Protein AF-A0A4R6ZE80-F1 (afdb_monomer_lite)

InterPro domains:
  IPR015813 Pyruvate/Phosphoenolpyruvate kinase-like domain superfamily [SSF51621] (4-37)
  IPR040442 Pyruvate kinase-like domain superfamily [G3DSA:3.20.20.60] (11-37)

pLDDT: mean 89.38, std 12.95, range [54.59, 98.25]

Secondary structure (DSSP, 8-state):
-----SSPPP--SPP-----TTT-STTHHHHHHHTT-

Structure (mmCIF, N/CA/C/O backbone):
data_AF-A0A4R6ZE80-F1
#
_entry.id   AF-A0A4R6ZE80-F1
#
loop_
_atom_site.group_PDB
_atom_site.id
_atom_site.type_symbol
_atom_site.label_atom_id
_atom_site.label_alt_id
_atom_site.label_comp_id
_atom_site.label_asym_id
_atom_site.label_entity_id
_atom_site.label_seq_id
_atom_site.pdbx_PDB_ins_code
_atom_site.Cartn_x
_atom_site.Cartn_y
_atom_site.Cartn_z
_atom_site.occupancy
_atom_site.B_iso_or_equiv
_atom_site.auth_seq_id
_atom_site.auth_comp_id
_atom_site.auth_asym_id
_atom_site.auth_atom_id
_atom_site.pdbx_PDB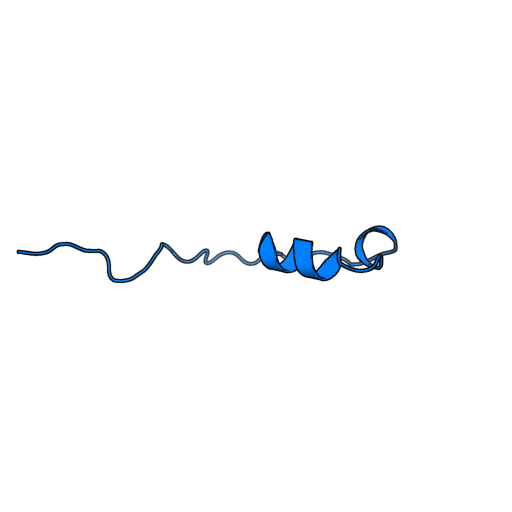_model_num
ATOM 1 N N . MET A 1 1 ? -30.559 -26.006 16.919 1.00 54.59 1 MET A N 1
ATOM 2 C CA . MET A 1 1 ? -30.274 -24.556 16.988 1.00 54.59 1 MET A CA 1
ATOM 3 C C . MET A 1 1 ? -28.947 -24.328 16.282 1.00 54.59 1 MET A C 1
ATOM 5 O O . MET A 1 1 ? -27.933 -24.762 16.806 1.00 54.59 1 MET A O 1
ATOM 9 N N . SER A 1 2 ? -28.955 -23.788 15.059 1.00 55.75 2 SER A N 1
ATOM 10 C CA . SER A 1 2 ? -27.728 -23.596 14.268 1.00 55.75 2 SER A CA 1
ATOM 11 C C . SER A 1 2 ? -27.142 -22.218 14.560 1.00 55.75 2 SER A C 1
ATOM 13 O O . SER A 1 2 ? -27.758 -21.211 14.225 1.00 55.75 2 SER A O 1
ATOM 15 N N . THR A 1 3 ? -25.982 -22.164 15.210 1.00 68.75 3 THR A N 1
ATOM 16 C CA . THR A 1 3 ? -25.257 -20.928 15.556 1.00 68.75 3 THR A CA 1
ATOM 17 C C . THR A 1 3 ? -24.131 -20.666 14.561 1.00 68.75 3 THR A C 1
ATOM 19 O O . THR A 1 3 ? -22.969 -20.527 14.937 1.00 68.75 3 THR A O 1
ATOM 22 N N . THR A 1 4 ? -24.451 -20.647 13.270 1.00 67.06 4 THR A N 1
ATOM 23 C CA . THR A 1 4 ? -23.478 -20.254 12.248 1.00 67.06 4 THR A CA 1
ATOM 24 C C . THR A 1 4 ? -23.416 -18.726 12.233 1.00 67.06 4 THR A C 1
ATOM 26 O O . THR A 1 4 ? -24.448 -18.099 11.980 1.00 67.06 4 THR A O 1
ATOM 29 N N . PRO A 1 5 ? -22.270 -18.087 12.531 1.00 66.12 5 PRO A N 1
ATOM 30 C CA . PRO A 1 5 ? -22.180 -16.640 12.421 1.00 66.12 5 PRO A CA 1
ATOM 31 C C . PRO A 1 5 ? -22.361 -16.255 10.947 1.00 66.12 5 PRO A C 1
ATOM 33 O O . PRO A 1 5 ? -21.681 -16.779 10.070 1.00 66.12 5 PRO A O 1
ATOM 36 N N . LEU A 1 6 ? -23.310 -15.352 10.683 1.00 70.50 6 LEU A N 1
ATOM 37 C CA . LEU A 1 6 ? -23.744 -14.931 9.342 1.00 70.50 6 LEU A CA 1
ATO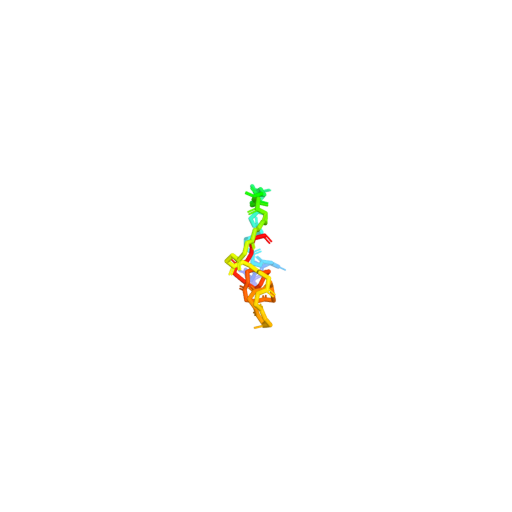M 38 C C . LEU A 1 6 ? -22.661 -14.195 8.525 1.00 70.50 6 LEU A C 1
ATOM 40 O O . LEU A 1 6 ? -22.913 -13.828 7.383 1.00 70.50 6 LEU A O 1
ATOM 44 N N . HIS A 1 7 ? -21.482 -13.932 9.091 1.00 70.50 7 HIS A N 1
ATOM 45 C CA . HIS A 1 7 ? -20.397 -13.217 8.425 1.00 70.50 7 HIS A CA 1
ATOM 46 C C . HIS A 1 7 ? -19.048 -13.481 9.101 1.00 70.50 7 HIS A C 1
ATOM 48 O O . HIS A 1 7 ? -18.950 -13.554 10.328 1.00 70.50 7 HIS A O 1
ATOM 54 N N . THR A 1 8 ? -17.992 -13.549 8.290 1.00 76.56 8 THR A N 1
ATOM 55 C CA . THR A 1 8 ? -16.608 -13.413 8.754 1.00 76.56 8 THR A CA 1
ATOM 56 C C . THR A 1 8 ? -16.445 -12.058 9.451 1.00 76.56 8 THR A C 1
ATOM 58 O O . THR A 1 8 ? -16.995 -11.064 8.965 1.00 76.56 8 THR A O 1
ATOM 61 N N . PRO A 1 9 ? -15.703 -11.967 10.570 1.00 82.50 9 PRO A N 1
ATOM 62 C CA . PRO A 1 9 ? -15.435 -10.688 11.217 1.00 82.50 9 PRO A CA 1
ATOM 63 C C . PRO A 1 9 ? -14.818 -9.687 10.227 1.00 82.50 9 PRO A C 1
ATOM 65 O O . PRO A 1 9 ? -13.723 -9.900 9.712 1.00 82.50 9 PRO A O 1
ATOM 68 N N . ILE A 1 10 ? -15.524 -8.588 9.950 1.00 88.00 10 ILE A N 1
ATOM 69 C CA . ILE A 1 10 ? -15.046 -7.537 9.044 1.00 88.00 10 ILE A CA 1
ATOM 70 C C . ILE A 1 10 ? -14.062 -6.635 9.797 1.00 88.00 10 ILE A C 1
ATOM 72 O O . ILE A 1 10 ? -14.392 -6.079 10.850 1.00 88.00 10 ILE A O 1
ATOM 76 N N . ARG A 1 11 ? -12.869 -6.420 9.228 1.00 90.19 11 ARG A N 1
ATOM 77 C CA . ARG A 1 11 ? -11.903 -5.436 9.738 1.00 90.19 11 ARG A CA 1
ATOM 78 C C . ARG A 1 11 ? -12.491 -4.025 9.625 1.00 90.19 11 ARG A C 1
ATOM 80 O O . ARG A 1 11 ? -12.702 -3.504 8.529 1.00 90.19 11 ARG A O 1
ATOM 87 N N . ARG A 1 12 ? -12.752 -3.385 10.769 1.00 92.25 12 ARG A N 1
ATOM 88 C CA . ARG A 1 12 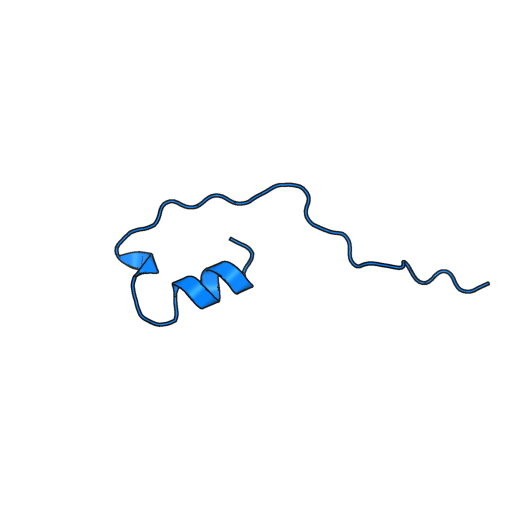? -13.281 -2.008 10.813 1.00 92.25 12 ARG A CA 1
ATOM 89 C C . ARG A 1 12 ? -12.203 -0.972 10.496 1.00 92.25 12 ARG A C 1
ATOM 91 O O . ARG A 1 12 ? -12.460 -0.051 9.723 1.00 92.25 12 ARG A O 1
ATOM 98 N N . THR A 1 13 ? -11.007 -1.154 11.052 1.00 95.94 13 THR A N 1
ATOM 99 C CA . THR A 1 13 ? -9.855 -0.272 10.833 1.00 95.94 13 THR A CA 1
ATOM 100 C C . THR A 1 13 ? -9.404 -0.335 9.379 1.00 95.94 13 THR A C 1
ATOM 102 O O . THR A 1 13 ? -9.247 -1.417 8.810 1.00 95.94 13 THR A O 1
ATOM 105 N N . LYS A 1 14 ? -9.214 0.827 8.762 1.00 94.88 14 LYS A N 1
ATOM 106 C CA . LYS A 1 14 ? -8.779 0.938 7.369 1.00 94.88 14 LYS A CA 1
ATOM 107 C C . LYS A 1 14 ? -7.257 0.988 7.298 1.00 94.88 14 LYS A C 1
ATOM 109 O O . LYS A 1 14 ? -6.619 1.434 8.248 1.00 94.88 14 LYS A O 1
ATOM 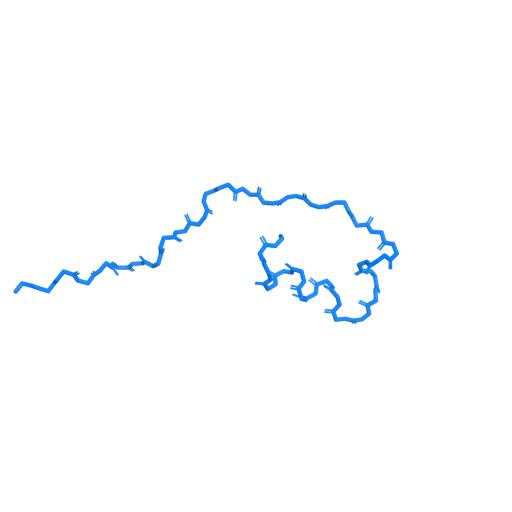114 N N . ILE A 1 15 ? -6.706 0.483 6.200 1.00 97.06 15 ILE A N 1
ATOM 115 C CA . ILE A 1 15 ? -5.285 0.613 5.893 1.00 97.06 15 ILE A CA 1
ATOM 116 C C . ILE A 1 15 ? -5.175 1.756 4.886 1.00 97.06 15 ILE A C 1
ATOM 118 O O . ILE A 1 15 ? -6.064 1.965 4.067 1.00 97.06 15 ILE A O 1
ATOM 122 N N . VAL A 1 16 ? -4.137 2.565 5.043 1.00 97.19 16 VAL A N 1
ATOM 123 C CA . VAL A 1 16 ? -3.783 3.630 4.109 1.00 97.19 16 VAL A CA 1
ATOM 124 C C . VAL A 1 16 ? -2.306 3.447 3.819 1.00 97.19 16 VAL A C 1
ATOM 126 O O . VAL A 1 16 ? -1.506 3.335 4.749 1.00 97.19 16 VAL A O 1
ATOM 129 N N . ALA A 1 17 ? -1.953 3.405 2.540 1.00 97.00 17 ALA A N 1
ATOM 130 C CA . ALA A 1 17 ? -0.577 3.323 2.082 1.00 97.00 17 ALA A CA 1
ATOM 131 C C . ALA A 1 17 ? -0.296 4.449 1.087 1.00 97.00 17 ALA A C 1
ATOM 133 O O . ALA A 1 17 ? -1.132 4.782 0.249 1.00 97.00 17 ALA A O 1
ATOM 134 N N . THR A 1 18 ? 0.901 5.018 1.174 1.00 97.00 18 THR A N 1
ATOM 135 C CA . THR A 1 18 ? 1.416 5.936 0.158 1.00 97.00 18 THR A CA 1
ATOM 136 C C . THR A 1 18 ? 2.030 5.117 -0.970 1.00 97.00 18 THR A C 1
ATOM 138 O O . THR A 1 18 ? 2.859 4.244 -0.711 1.00 97.00 18 THR A O 1
ATOM 141 N N . LEU A 1 19 ? 1.642 5.398 -2.212 1.00 97.19 19 LEU A N 1
ATOM 142 C CA . LEU A 1 19 ? 2.163 4.698 -3.385 1.00 97.19 19 LEU A CA 1
ATOM 143 C C . LEU A 1 19 ? 3.460 5.336 -3.888 1.00 97.19 19 LEU A C 1
ATOM 145 O O . LEU A 1 19 ? 3.676 6.543 -3.764 1.00 97.19 19 LEU A O 1
ATOM 149 N N . GLY A 1 20 ? 4.320 4.508 -4.472 1.00 97.25 20 GLY A N 1
ATOM 150 C CA . GLY A 1 20 ? 5.591 4.924 -5.055 1.00 97.25 20 GLY A CA 1
ATOM 151 C C . GLY A 1 20 ? 6.164 3.845 -5.977 1.00 97.25 20 GLY A C 1
ATOM 152 O O . GLY A 1 20 ? 5.467 2.884 -6.299 1.00 97.25 20 GLY A O 1
ATOM 153 N N . PRO A 1 21 ? 7.449 3.932 -6.365 1.00 98.06 21 PRO A N 1
ATOM 154 C CA . PRO A 1 21 ? 8.053 2.998 -7.323 1.00 98.06 21 PRO A CA 1
ATOM 155 C C . PRO A 1 21 ? 7.930 1.514 -6.937 1.00 98.06 21 PRO A C 1
ATOM 157 O O . PRO A 1 21 ? 7.904 0.638 -7.796 1.00 98.06 21 PRO A O 1
ATOM 160 N N . ALA A 1 22 ? 7.828 1.211 -5.639 1.00 96.56 22 ALA A N 1
ATOM 161 C CA . ALA A 1 22 ? 7.666 -0.156 -5.155 1.00 96.56 22 ALA A CA 1
ATOM 162 C C . ALA A 1 22 ? 6.321 -0.794 -5.557 1.00 96.56 22 ALA A C 1
ATOM 164 O O . ALA A 1 22 ? 6.292 -2.014 -5.751 1.00 96.56 22 ALA A O 1
ATOM 165 N N . SER A 1 23 ? 5.259 0.013 -5.686 1.00 97.38 23 SER A N 1
ATOM 166 C CA . SER A 1 23 ? 3.874 -0.408 -5.954 1.00 97.38 23 SER A CA 1
ATOM 167 C C . SER A 1 23 ? 3.442 -0.284 -7.420 1.00 97.38 23 SER A C 1
ATOM 169 O O . SER A 1 23 ? 2.357 -0.733 -7.756 1.00 97.38 23 SER A O 1
ATOM 171 N N . ASP A 1 24 ? 4.266 0.328 -8.274 1.00 96.00 24 ASP A N 1
ATOM 172 C CA . ASP A 1 24 ? 3.947 0.621 -9.686 1.00 96.00 24 ASP A CA 1
ATOM 173 C C . ASP A 1 24 ? 4.314 -0.522 -10.653 1.00 96.00 24 ASP A C 1
ATOM 175 O O . ASP A 1 24 ? 4.041 -0.481 -11.848 1.00 96.00 24 ASP A O 1
ATOM 179 N N . ARG A 1 25 ? 4.963 -1.574 -10.147 1.00 96.56 25 ARG A N 1
ATOM 180 C CA . ARG A 1 25 ? 5.239 -2.768 -10.949 1.00 96.56 25 ARG A CA 1
ATOM 181 C C . ARG A 1 25 ? 3.934 -3.516 -11.209 1.00 96.56 25 ARG A C 1
ATOM 183 O O . ARG A 1 25 ? 3.104 -3.643 -10.311 1.00 96.56 25 ARG A O 1
ATOM 190 N N . GLU A 1 26 ? 3.807 -4.061 -12.412 1.00 97.69 26 GLU A N 1
ATOM 191 C CA . GLU A 1 26 ? 2.656 -4.865 -12.827 1.00 97.69 26 GLU A CA 1
ATOM 192 C C . GLU A 1 26 ? 2.324 -5.955 -11.790 1.00 97.69 26 GLU A C 1
ATOM 194 O O . GLU A 1 26 ? 3.209 -6.687 -11.337 1.00 97.69 26 GLU A O 1
ATOM 199 N N . GLY A 1 27 ? 1.055 -6.031 -11.377 1.00 97.50 27 GLY A N 1
ATOM 200 C CA . GLY A 1 27 ? 0.557 -7.013 -10.410 1.00 97.50 27 GLY A CA 1
ATOM 201 C C . GLY A 1 27 ? 0.790 -6.665 -8.934 1.00 97.50 27 GLY A C 1
ATOM 202 O O . GLY A 1 27 ? 0.247 -7.340 -8.057 1.00 97.50 27 GLY A O 1
ATOM 203 N N . VAL A 1 28 ? 1.602 -5.649 -8.611 1.00 98.25 28 VAL A N 1
ATOM 204 C CA . VAL A 1 28 ? 1.900 -5.316 -7.206 1.00 98.25 28 VAL A CA 1
ATOM 205 C C . VAL A 1 28 ? 0.726 -4.618 -6.532 1.00 98.25 28 VAL A C 1
ATOM 207 O O . VAL A 1 28 ? 0.423 -4.936 -5.382 1.00 98.25 28 VAL A O 1
ATOM 210 N N . LEU A 1 29 ? 0.056 -3.692 -7.219 1.00 97.38 29 LEU A N 1
ATOM 211 C CA . LEU A 1 29 ? -1.106 -3.005 -6.657 1.00 97.38 29 LEU A CA 1
ATOM 212 C C . LEU A 1 29 ? -2.239 -3.999 -6.365 1.00 97.38 29 LEU A C 1
ATOM 214 O O . LEU A 1 29 ? -2.859 -3.935 -5.306 1.00 97.38 29 LEU A O 1
ATOM 218 N N . GLU A 1 30 ? -2.457 -4.959 -7.256 1.00 98.19 30 GLU A N 1
ATOM 219 C CA . GLU A 1 30 ? -3.444 -6.028 -7.109 1.00 98.19 30 GLU A CA 1
ATOM 220 C C . GLU A 1 30 ? -3.140 -6.886 -5.876 1.00 98.19 30 GLU A C 1
ATOM 222 O O . GLU A 1 30 ? -4.005 -7.065 -5.016 1.00 98.19 30 GLU A O 1
ATOM 227 N N . ALA A 1 31 ? -1.886 -7.322 -5.721 1.00 98.25 31 ALA A N 1
ATOM 228 C CA . ALA A 1 31 ? -1.454 -8.077 -4.547 1.00 98.25 31 ALA A CA 1
ATOM 229 C C . ALA A 1 31 ? -1.615 -7.278 -3.237 1.00 98.25 31 ALA A C 1
ATOM 231 O O . ALA A 1 31 ? -1.945 -7.845 -2.192 1.00 98.25 31 ALA A O 1
ATOM 232 N N . MET A 1 32 ? -1.408 -5.956 -3.270 1.00 98.06 32 MET A N 1
ATOM 233 C CA . MET A 1 32 ? -1.635 -5.083 -2.111 1.00 98.06 32 MET A CA 1
ATOM 234 C C . MET A 1 32 ? -3.120 -5.022 -1.729 1.00 98.06 32 MET A C 1
ATOM 236 O O . MET A 1 32 ? -3.448 -5.126 -0.545 1.00 98.06 32 MET A O 1
ATOM 240 N N . LEU A 1 33 ? -4.015 -4.901 -2.713 1.00 97.12 33 LEU A N 1
ATOM 241 C CA . LEU A 1 33 ? -5.464 -4.884 -2.489 1.00 97.12 33 LEU A CA 1
ATOM 242 C C . LEU A 1 33 ? -5.965 -6.222 -1.927 1.00 97.12 33 LEU A C 1
ATOM 244 O O . LEU A 1 33 ? -6.765 -6.236 -0.991 1.00 97.12 33 LEU A O 1
ATOM 248 N N . GLU A 1 34 ? -5.455 -7.346 -2.433 1.00 97.31 34 GLU A N 1
ATOM 249 C CA . GLU A 1 34 ? -5.769 -8.686 -1.913 1.00 97.31 34 GLU A CA 1
ATOM 250 C C . GLU A 1 34 ? -5.284 -8.882 -0.469 1.00 97.31 34 GLU A C 1
ATOM 252 O O . GLU A 1 34 ? -5.982 -9.484 0.351 1.00 97.31 34 GLU A O 1
ATOM 257 N N . ALA A 1 35 ? -4.127 -8.310 -0.121 1.00 95.94 35 ALA A N 1
ATOM 258 C CA . ALA A 1 35 ? -3.635 -8.259 1.257 1.00 95.94 35 ALA A CA 1
ATOM 259 C C . ALA A 1 35 ? -4.477 -7.334 2.165 1.00 95.94 35 ALA A C 1
ATOM 261 O O . ALA A 1 35 ? -4.349 -7.364 3.395 1.00 95.94 35 ALA A O 1
ATOM 262 N N . GLY A 1 36 ? -5.365 -6.531 1.574 1.00 95.00 36 GLY A N 1
ATOM 263 C CA . GLY A 1 36 ? -6.317 -5.672 2.263 1.00 95.00 36 GLY A CA 1
ATOM 264 C C . GLY A 1 36 ? -5.791 -4.277 2.574 1.00 95.00 36 GLY A C 1
ATOM 265 O O . GLY A 1 36 ? 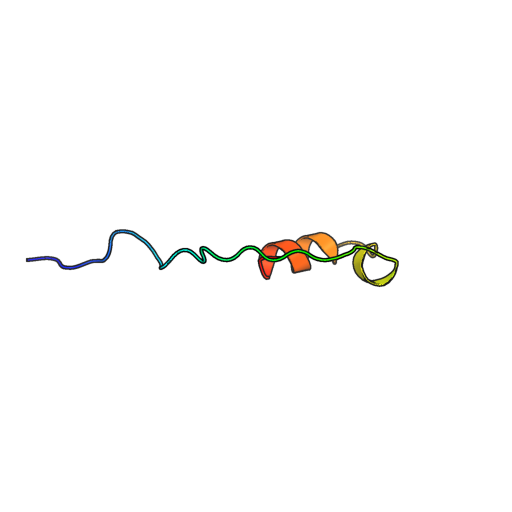-6.301 -3.673 3.529 1.00 95.00 36 GLY A O 1
ATOM 266 N N . VAL A 1 37 ? -4.780 -3.812 1.832 1.00 95.50 37 VAL A N 1
ATOM 267 C CA . VAL A 1 37 ? -4.372 -2.398 1.798 1.00 95.50 37 VAL A CA 1
ATOM 268 C C . VAL A 1 37 ? -5.526 -1.539 1.303 1.00 95.50 37 VAL A C 1
ATOM 270 O O . VAL A 1 37 ? -6.181 -1.928 0.314 1.00 95.50 37 VAL A O 1
#

Organism: NCBI:txid229007

Sequence (37 aa):
MSTTPLHTPIRRTKIVATLGPASDREGVLEAMLEAGV

Radius of gyration: 15.67 Å; chains: 1; bounding box: 38×30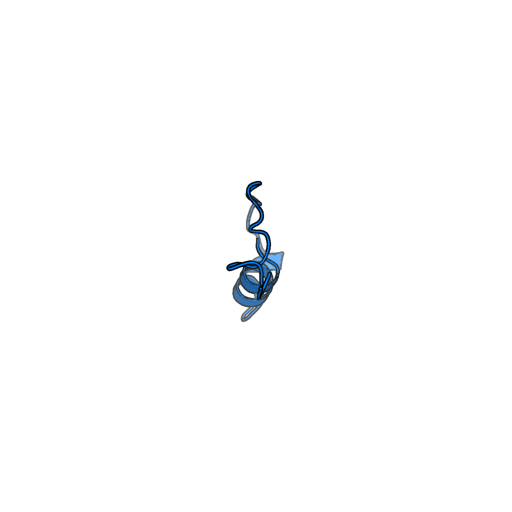×30 Å

Foldseek 3Di:
DDPDPPDDDDDPDADDDDDDPVQPPPCNVVVVVVVRD